Protein AF-A0A9E7B7A2-F1 (afdb_monomer_lite)

Foldseek 3Di:
DPPPPPPPDDPVRVVVVVVLVVPPPQVQQADADPPDPDQRLVSNLVSNLVCLVVVVADFFDFHDALVRCCVNVVDDSVSPVVSQVVCVVQVQWDADPPPHIGGHDSPDQAPAEAEDDDPDDDPVVVVVVVVVCVVCVRNYHYHD

Sequence (144 aa):
MVLVVLYNMNYYSVIFLFLQKLNPMVKRIVKIDPKSALPKYRQIISSVQQAIEKKTLKKGDKVPSINQICTDFNLSRDTVMLAFNELKSRGILHSQPGKGYYIVTTEIQPEENIFVLFDELNAFKEDLYNSLITSLKGKAIVDI

Radius of gyration: 20.84 Å; chains: 1; bounding box: 44×54×51 Å

Structure (mmCIF, N/CA/C/O backbone):
data_AF-A0A9E7B7A2-F1
#
_entry.id   AF-A0A9E7B7A2-F1
#
loop_
_atom_site.group_PDB
_atom_site.id
_atom_site.type_symbol
_atom_site.label_atom_id
_atom_site.label_alt_id
_atom_site.label_comp_id
_atom_site.label_asym_id
_atom_site.label_entity_id
_atom_site.label_seq_id
_atom_site.pdbx_PDB_ins_code
_atom_site.Cartn_x
_atom_site.Cartn_y
_atom_site.Cartn_z
_atom_site.occupancy
_atom_site.B_iso_or_equiv
_atom_site.auth_seq_id
_atom_site.auth_co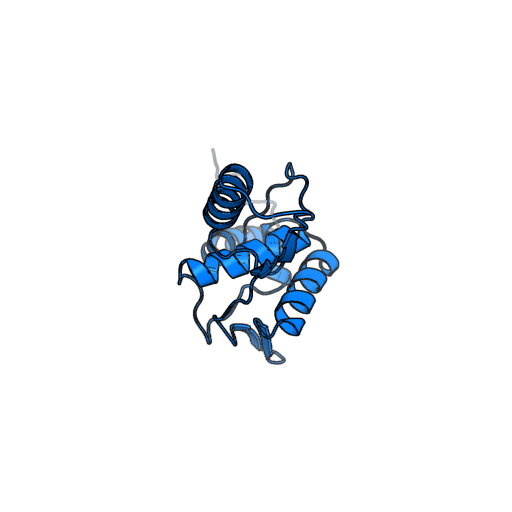mp_id
_atom_site.auth_asym_id
_atom_site.auth_atom_id
_atom_site.pdbx_PDB_model_num
ATOM 1 N N . MET A 1 1 ? -4.111 38.698 17.463 1.00 45.59 1 MET A N 1
ATOM 2 C CA . MET A 1 1 ? -5.319 38.617 16.609 1.00 45.59 1 MET A CA 1
ATOM 3 C C . MET A 1 1 ? -5.592 37.166 16.178 1.00 45.59 1 MET A C 1
ATOM 5 O O . MET A 1 1 ? -5.636 36.873 14.998 1.00 45.59 1 MET A O 1
ATOM 9 N N . VAL A 1 2 ? -5.716 36.230 17.130 1.00 45.84 2 VAL A N 1
ATOM 10 C CA . VAL A 1 2 ? -6.054 34.805 16.864 1.00 45.84 2 VAL A CA 1
ATOM 11 C C . VAL A 1 2 ? -7.144 34.300 17.831 1.00 45.84 2 VAL A C 1
ATOM 13 O O . VAL A 1 2 ? -7.783 33.289 17.578 1.00 45.84 2 VAL A O 1
ATOM 16 N N . LEU A 1 3 ? -7.445 35.048 18.902 1.00 45.53 3 LEU A N 1
ATOM 17 C CA . LEU A 1 3 ? -8.409 34.641 19.930 1.00 45.53 3 LEU A CA 1
ATOM 18 C C . LEU A 1 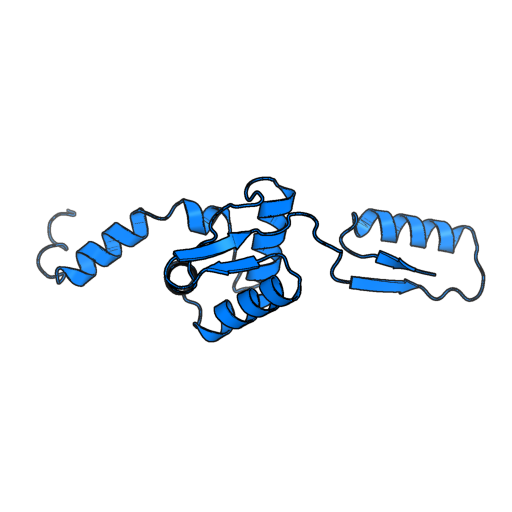3 ? -9.891 34.762 19.516 1.00 45.53 3 LEU A C 1
ATOM 20 O O . LEU A 1 3 ? -10.746 34.210 20.195 1.00 45.53 3 LEU A O 1
ATOM 24 N N . VAL A 1 4 ? -10.216 35.466 18.424 1.00 40.91 4 VAL A N 1
ATOM 25 C CA . VAL A 1 4 ? -11.614 35.840 18.109 1.00 40.91 4 VAL A CA 1
ATOM 26 C C . VAL A 1 4 ? -12.366 34.759 17.312 1.00 40.91 4 VAL A C 1
ATOM 28 O O . VAL A 1 4 ? -13.590 34.720 17.338 1.00 40.91 4 VAL A O 1
ATOM 31 N N . VAL A 1 5 ? -11.674 33.816 16.660 1.00 45.88 5 VAL A N 1
ATOM 32 C CA . VAL A 1 5 ? -12.331 32.813 15.787 1.00 45.88 5 VAL A CA 1
ATOM 33 C C . VAL A 1 5 ? -12.872 31.596 16.562 1.00 45.88 5 VAL A C 1
ATOM 35 O O . VAL A 1 5 ? -13.690 30.841 16.046 1.00 45.88 5 VAL A O 1
ATOM 38 N N . LEU A 1 6 ? -12.481 31.406 17.827 1.00 49.28 6 LEU A N 1
ATOM 39 C CA . LEU A 1 6 ? -12.911 30.249 18.629 1.00 49.28 6 LEU A CA 1
ATOM 40 C C . LEU A 1 6 ? -14.330 30.375 19.206 1.00 49.28 6 LEU A C 1
ATOM 42 O O . LEU A 1 6 ? -14.877 29.378 19.668 1.00 49.28 6 LEU A O 1
ATOM 46 N N . TYR A 1 7 ? -14.949 31.558 19.162 1.00 50.72 7 TYR A N 1
ATOM 47 C CA . TYR A 1 7 ? -16.215 31.814 19.863 1.00 50.72 7 TYR A CA 1
ATOM 48 C C . TYR A 1 7 ? -17.477 31.298 19.144 1.00 50.72 7 TYR A C 1
ATOM 50 O O . TYR A 1 7 ? -18.567 31.395 19.696 1.00 50.72 7 TYR A O 1
ATOM 58 N N . ASN A 1 8 ? -17.350 30.745 17.931 1.00 54.38 8 ASN A N 1
ATOM 59 C CA . ASN A 1 8 ? -18.487 30.260 17.128 1.00 54.38 8 ASN A CA 1
ATOM 60 C C . ASN A 1 8 ? -18.321 28.829 16.589 1.00 54.38 8 ASN A C 1
ATOM 62 O O . ASN A 1 8 ? -19.110 28.369 15.766 1.00 54.38 8 ASN A O 1
ATOM 66 N N . MET A 1 9 ? -17.301 28.099 17.039 1.00 56.31 9 MET A N 1
ATOM 67 C CA . MET A 1 9 ? -17.087 26.715 16.617 1.00 56.31 9 MET A CA 1
ATOM 68 C C . MET A 1 9 ? -17.766 25.772 17.611 1.00 56.31 9 MET A C 1
ATOM 70 O O . MET A 1 9 ? -17.432 25.764 18.792 1.00 56.31 9 MET A O 1
ATOM 74 N N . ASN A 1 10 ? -18.716 24.959 17.137 1.00 70.25 10 ASN A N 1
ATOM 75 C CA . ASN A 1 10 ? -19.351 23.926 17.960 1.00 70.25 10 ASN A CA 1
ATOM 76 C C . ASN A 1 10 ? -18.277 22.963 18.516 1.00 70.25 10 ASN A C 1
ATOM 78 O O . ASN A 1 10 ? -17.280 22.698 17.836 1.00 70.25 10 ASN A O 1
ATOM 82 N N . TYR A 1 11 ? -18.486 22.417 19.719 1.00 67.31 11 TYR A N 1
ATOM 83 C CA . TYR A 1 11 ? -17.551 21.521 20.420 1.00 67.31 11 TYR A CA 1
ATOM 84 C C . TYR A 1 11 ? -17.025 20.397 19.514 1.00 67.31 11 TYR A C 1
ATOM 86 O O . TYR A 1 11 ? -15.834 20.092 19.529 1.00 67.31 11 TYR A O 1
ATOM 94 N N . TYR A 1 12 ? -17.885 19.844 18.652 1.00 65.00 12 TYR A N 1
ATOM 95 C CA . TYR A 1 12 ? -17.510 18.834 17.658 1.00 65.00 12 TYR A CA 1
ATOM 96 C C . TYR A 1 12 ? -16.446 19.314 16.666 1.00 65.00 12 TYR A C 1
ATOM 98 O O . TYR A 1 12 ? -15.529 18.565 16.350 1.00 65.00 12 TYR A O 1
ATOM 106 N N . SER A 1 13 ? -16.532 20.560 16.204 1.00 62.16 13 SER A N 1
ATOM 107 C CA . SER A 1 13 ? -15.595 21.146 15.239 1.00 62.16 13 SER A CA 1
ATOM 108 C C . SER A 1 13 ? -14.237 21.451 15.888 1.00 62.16 13 SER A C 1
ATOM 110 O O . SER A 1 13 ? -13.185 21.246 15.283 1.00 62.16 13 SER A O 1
ATOM 112 N N . VAL A 1 14 ? -14.243 21.861 17.163 1.00 66.38 14 VAL A N 1
ATOM 113 C CA . VAL A 1 14 ? -13.021 22.095 17.954 1.00 66.38 14 VAL A CA 1
ATOM 114 C C . VAL A 1 14 ? -12.315 20.775 18.285 1.00 66.38 14 VAL A C 1
ATOM 116 O O . VAL A 1 14 ? -11.105 20.663 18.089 1.00 66.38 14 VAL A O 1
ATOM 119 N N . ILE A 1 15 ? -13.064 19.749 18.706 1.00 62.47 15 ILE A N 1
ATOM 120 C CA . ILE A 1 15 ? -12.540 18.392 18.929 1.00 62.47 15 ILE A CA 1
ATOM 121 C C . ILE A 1 15 ? -12.022 17.794 17.613 1.00 62.47 15 ILE A C 1
ATOM 123 O O . ILE A 1 15 ? -10.940 17.218 17.598 1.00 62.47 15 ILE A O 1
ATOM 127 N N . PHE A 1 16 ? -12.730 17.976 16.495 1.00 63.09 16 PHE A N 1
ATOM 128 C CA . PHE A 1 16 ? -12.304 17.512 15.170 1.00 63.09 16 PHE A CA 1
ATOM 129 C C . PHE A 1 16 ? -10.968 18.135 14.727 1.00 63.09 16 PHE A C 1
ATOM 131 O O . PHE A 1 16 ? -10.059 17.418 14.305 1.00 63.09 16 PHE A O 1
ATOM 138 N N . LEU A 1 17 ? -10.802 19.449 14.905 1.00 56.97 17 LEU A N 1
ATOM 139 C CA . LEU A 1 17 ? -9.539 20.148 14.633 1.00 56.97 17 LEU A CA 1
ATOM 140 C C . LEU A 1 17 ? -8.405 19.713 15.580 1.00 56.97 17 LEU A C 1
ATOM 142 O O . LEU A 1 17 ? -7.245 19.638 15.168 1.00 56.97 17 LEU A O 1
ATOM 146 N N . PHE A 1 18 ? -8.716 19.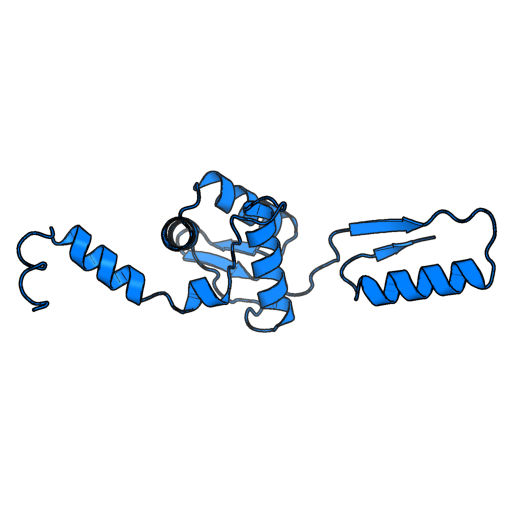394 16.839 1.00 56.53 18 PHE A N 1
ATOM 147 C CA . PHE A 1 18 ? -7.735 18.891 17.804 1.00 56.53 18 PHE A CA 1
ATOM 148 C C . PHE A 1 18 ? -7.319 17.437 17.509 1.00 56.53 18 PHE A C 1
ATOM 150 O O . PHE A 1 18 ? -6.138 17.100 17.597 1.00 56.53 18 PHE A O 1
ATOM 157 N N . LEU A 1 19 ? -8.249 16.592 17.055 1.00 53.03 19 LEU A N 1
ATOM 158 C CA . LEU A 1 19 ? -7.979 15.223 16.600 1.00 53.03 19 LEU A CA 1
ATOM 159 C C . LEU A 1 19 ? -7.158 15.190 15.300 1.00 53.03 19 LEU A C 1
ATOM 161 O O . LEU A 1 19 ? -6.280 14.337 15.168 1.00 53.03 19 LEU A O 1
ATOM 165 N N . GLN A 1 20 ? -7.342 16.151 14.385 1.00 52.53 20 GLN A N 1
ATOM 166 C CA . GLN A 1 20 ? -6.471 16.305 13.207 1.00 52.53 20 GLN A CA 1
ATOM 167 C C . GLN A 1 20 ? -5.001 16.574 13.575 1.00 52.53 20 GLN A C 1
ATOM 169 O O . GLN A 1 20 ? -4.094 16.162 12.848 1.00 52.53 20 GLN A O 1
ATOM 174 N N . LYS A 1 21 ? -4.736 17.229 14.715 1.00 50.12 21 LYS A N 1
ATOM 175 C CA . LYS A 1 21 ? -3.370 17.441 15.227 1.00 50.12 21 LYS A CA 1
ATOM 176 C C . LYS A 1 21 ? -2.745 16.185 15.852 1.00 50.12 21 LYS A C 1
ATOM 178 O O . LYS A 1 21 ? -1.526 16.153 16.007 1.00 50.12 21 LYS A O 1
ATOM 183 N N . LEU A 1 22 ? -3.532 15.153 16.172 1.00 47.22 22 LEU A N 1
ATOM 184 C CA . LEU A 1 22 ? -3.081 13.955 16.894 1.00 47.22 22 LEU A CA 1
ATOM 185 C C . LEU A 1 22 ? -2.598 12.793 16.007 1.00 47.22 22 LEU A C 1
ATOM 187 O O . LEU A 1 22 ? -2.169 11.780 16.553 1.00 47.22 22 LEU A O 1
ATOM 191 N N . ASN A 1 23 ? -2.584 12.914 14.673 1.00 53.06 23 ASN A N 1
ATOM 192 C CA . ASN A 1 23 ? -2.231 11.795 13.780 1.00 53.06 23 ASN A CA 1
ATOM 193 C C . ASN A 1 23 ? -0.932 11.984 12.957 1.00 53.06 23 ASN A C 1
ATOM 195 O O . ASN A 1 23 ? -0.944 11.901 11.726 1.00 53.06 23 ASN A O 1
ATOM 199 N N . PRO A 1 24 ? 0.250 12.142 13.586 1.00 58.28 24 PRO A N 1
ATOM 200 C CA . PRO A 1 24 ? 1.521 12.061 12.863 1.00 58.28 24 PRO A CA 1
ATOM 201 C C . PRO A 1 24 ? 1.807 10.641 12.339 1.00 58.28 24 PRO A C 1
ATOM 203 O O . PRO A 1 24 ? 2.632 10.479 11.443 1.00 58.28 24 PRO A O 1
ATOM 206 N N . MET A 1 25 ? 1.141 9.610 12.872 1.00 60.41 25 MET A N 1
ATOM 207 C CA . MET A 1 25 ? 1.358 8.213 12.482 1.00 60.41 25 MET A CA 1
ATOM 208 C C . MET A 1 25 ? 0.781 7.893 11.095 1.00 60.41 25 MET A C 1
ATOM 210 O O . MET A 1 25 ? 1.431 7.216 10.304 1.00 60.41 25 MET A O 1
ATOM 214 N N . VAL A 1 26 ? -0.399 8.423 10.759 1.00 63.22 26 VAL A N 1
ATOM 215 C CA . VAL A 1 26 ? -1.079 8.117 9.488 1.00 63.22 26 VAL A CA 1
ATOM 216 C C . VAL A 1 26 ? -0.317 8.704 8.298 1.00 63.22 26 VAL A C 1
ATOM 218 O O . VAL A 1 26 ? -0.024 7.988 7.341 1.00 63.22 26 VAL A O 1
ATOM 221 N N . LYS A 1 27 ? 0.113 9.970 8.402 1.00 63.19 27 LYS A N 1
ATOM 222 C CA . LYS A 1 27 ? 0.937 10.648 7.381 1.00 63.19 27 LYS A CA 1
ATOM 223 C C . LYS A 1 27 ? 2.301 9.992 7.137 1.00 63.19 27 LYS A C 1
ATOM 225 O O . LYS A 1 27 ? 2.910 10.231 6.097 1.00 63.19 27 LYS A O 1
ATOM 230 N N . ARG A 1 28 ? 2.807 9.195 8.084 1.00 72.25 28 ARG A N 1
ATOM 231 C CA . ARG A 1 28 ? 4.064 8.446 7.914 1.00 72.25 28 ARG A CA 1
ATOM 232 C C . ARG A 1 28 ? 3.878 7.177 7.085 1.00 72.25 28 ARG A C 1
ATOM 234 O O . ARG A 1 28 ? 4.834 6.753 6.445 1.00 72.25 28 ARG A O 1
ATOM 241 N N . ILE A 1 29 ? 2.677 6.597 7.096 1.00 82.50 29 ILE A N 1
ATOM 242 C CA . ILE A 1 29 ? 2.390 5.295 6.484 1.00 82.50 29 ILE A CA 1
ATOM 243 C C . ILE A 1 29 ? 1.751 5.451 5.106 1.00 82.50 29 ILE A C 1
ATOM 245 O O . ILE A 1 29 ? 2.134 4.737 4.190 1.00 82.50 29 ILE A O 1
ATOM 249 N N . VAL A 1 30 ? 0.795 6.368 4.942 1.00 88.62 30 VAL A N 1
ATOM 250 C CA . VAL A 1 30 ? 0.056 6.547 3.683 1.00 88.62 30 VAL A CA 1
ATOM 251 C C . VAL A 1 30 ? 0.478 7.849 3.009 1.00 88.62 30 VAL A C 1
ATOM 253 O O . VAL A 1 30 ? 0.588 8.886 3.665 1.00 88.62 30 VAL A O 1
ATOM 256 N N . LYS A 1 31 ? 0.707 7.806 1.694 1.00 90.44 31 LYS A N 1
ATOM 257 C CA . LYS A 1 31 ? 0.979 8.981 0.863 1.00 90.44 31 LYS A CA 1
ATOM 258 C C . LYS A 1 31 ? 0.073 8.955 -0.357 1.00 90.44 31 LYS A C 1
ATOM 260 O O . LYS A 1 31 ? 0.000 7.946 -1.047 1.00 90.44 31 LYS A O 1
ATOM 265 N N . ILE A 1 32 ? -0.601 10.072 -0.610 1.00 91.81 32 ILE A N 1
ATOM 266 C CA . ILE A 1 32 ? -1.509 10.229 -1.745 1.00 91.81 32 ILE A CA 1
ATOM 267 C C . ILE A 1 32 ? -1.088 11.465 -2.531 1.00 91.81 32 ILE A C 1
ATOM 269 O O . ILE A 1 32 ? -1.032 12.562 -1.976 1.00 91.81 32 ILE A O 1
ATOM 273 N N . ASP A 1 33 ? -0.815 11.275 -3.815 1.00 92.31 33 ASP A N 1
ATOM 274 C CA . ASP A 1 33 ? -0.605 12.327 -4.798 1.00 92.31 33 ASP A CA 1
ATOM 275 C C . ASP A 1 33 ? -1.842 12.428 -5.712 1.00 92.31 33 ASP A C 1
ATOM 277 O O . ASP A 1 33 ? -2.099 11.522 -6.514 1.00 92.31 33 ASP A O 1
ATOM 281 N N . PRO A 1 34 ? -2.627 13.517 -5.615 1.00 85.88 34 PRO A N 1
ATOM 282 C CA . PRO A 1 34 ? -3.809 13.715 -6.448 1.00 85.88 34 PRO A CA 1
ATOM 283 C C . PRO A 1 34 ? -3.486 13.987 -7.925 1.00 85.88 34 PRO A C 1
ATOM 285 O O . PRO A 1 34 ? -4.401 13.920 -8.741 1.00 85.88 34 PRO A O 1
ATOM 288 N N . LYS A 1 35 ? -2.234 14.315 -8.273 1.00 89.69 35 LYS A N 1
ATOM 289 C CA . LYS A 1 35 ? -1.806 14.568 -9.659 1.00 89.69 35 LYS A CA 1
ATOM 290 C C . LYS A 1 35 ? -1.248 13.322 -10.347 1.00 89.69 35 LYS A C 1
ATOM 292 O O . LYS A 1 35 ? -1.016 13.350 -11.552 1.00 89.69 35 LYS A O 1
ATOM 297 N N . SER A 1 36 ? -1.013 12.248 -9.596 1.00 90.50 36 SER A N 1
ATOM 298 C CA . SER A 1 36 ? -0.504 10.996 -10.147 1.00 90.50 36 SER A CA 1
ATOM 299 C C . SER A 1 36 ? -1.556 10.311 -11.022 1.00 90.50 36 SER A C 1
ATOM 301 O O . SER A 1 36 ? -2.737 10.282 -10.681 1.00 90.50 36 SER A O 1
ATOM 303 N N . ALA A 1 37 ? -1.109 9.692 -12.117 1.00 88.31 37 ALA A N 1
ATOM 304 C CA . ALA A 1 37 ? -1.946 8.830 -12.952 1.00 88.31 37 ALA A CA 1
ATOM 305 C C . ALA A 1 37 ? -2.365 7.529 -12.234 1.00 88.31 37 ALA A C 1
ATOM 307 O O . ALA A 1 37 ? -3.290 6.848 -12.675 1.00 88.31 37 ALA A O 1
ATOM 308 N N . LEU A 1 38 ? -1.705 7.173 -11.123 1.00 89.12 38 LEU A N 1
ATOM 309 C CA . LEU A 1 38 ? -2.039 5.981 -10.352 1.00 89.12 38 LEU A CA 1
ATOM 310 C C . LEU A 1 38 ? -3.352 6.172 -9.576 1.00 89.12 38 LEU A C 1
ATOM 312 O O . LEU A 1 38 ? -3.486 7.150 -8.833 1.00 89.12 38 LEU A O 1
ATOM 316 N N . PRO A 1 39 ? -4.291 5.210 -9.638 1.00 93.00 39 PRO A N 1
ATOM 317 C CA . PRO A 1 39 ? -5.505 5.248 -8.832 1.00 93.00 39 PRO A CA 1
ATOM 318 C C . PRO A 1 39 ? -5.210 5.364 -7.333 1.00 93.00 39 PRO A C 1
ATOM 320 O O . PRO A 1 39 ? -4.302 4.722 -6.806 1.00 93.00 39 PRO A O 1
ATOM 323 N N . LYS A 1 40 ? -6.027 6.131 -6.603 1.00 93.75 40 LYS A N 1
ATOM 324 C CA . LYS A 1 40 ? -5.788 6.418 -5.175 1.00 93.75 40 LYS A CA 1
ATOM 325 C C . LYS A 1 40 ? -5.699 5.158 -4.307 1.00 93.75 40 LYS A C 1
ATOM 327 O O . LYS A 1 40 ? -4.874 5.104 -3.404 1.00 93.75 40 LYS A O 1
ATOM 332 N N . TYR A 1 41 ? -6.506 4.132 -4.588 1.00 95.06 41 TYR A N 1
ATOM 333 C CA . TYR A 1 41 ? -6.442 2.868 -3.848 1.00 95.06 41 TYR A CA 1
ATOM 334 C C . TYR A 1 41 ? -5.095 2.146 -4.057 1.00 95.06 41 TYR A C 1
ATOM 336 O O . TYR A 1 41 ? -4.518 1.663 -3.086 1.00 95.06 41 TYR A O 1
ATOM 344 N N . ARG A 1 42 ? -4.537 2.160 -5.282 1.00 93.44 42 ARG A N 1
ATOM 345 C CA . ARG A 1 42 ? -3.191 1.630 -5.577 1.00 93.44 42 ARG A CA 1
ATOM 346 C C . ARG A 1 42 ? -2.123 2.384 -4.799 1.00 93.44 42 ARG A C 1
ATOM 348 O O . ARG A 1 42 ? -1.254 1.764 -4.202 1.00 93.44 42 ARG A O 1
ATOM 355 N N . GLN A 1 43 ? -2.233 3.709 -4.720 1.00 94.56 43 GLN A N 1
ATOM 356 C CA . GLN A 1 43 ? -1.293 4.518 -3.940 1.00 94.56 43 GLN A CA 1
ATOM 357 C C . GLN A 1 43 ? -1.305 4.158 -2.441 1.00 94.56 43 GLN A C 1
ATOM 359 O O . GLN A 1 43 ? -0.247 4.152 -1.809 1.00 94.56 43 GLN A O 1
ATOM 364 N N . ILE A 1 44 ? -2.467 3.801 -1.869 1.00 95.06 44 ILE A N 1
ATOM 365 C CA . ILE A 1 44 ? -2.558 3.295 -0.486 1.00 95.06 44 ILE A CA 1
ATOM 366 C C . ILE A 1 44 ? -1.781 1.981 -0.348 1.00 95.06 44 ILE A C 1
ATOM 368 O O . ILE A 1 44 ? -0.967 1.857 0.567 1.00 95.06 44 ILE A O 1
ATOM 372 N N . ILE A 1 45 ? -2.003 1.027 -1.258 1.00 93.44 45 ILE A N 1
ATOM 373 C CA . ILE A 1 45 ? -1.328 -0.282 -1.262 1.00 93.44 45 ILE A CA 1
ATOM 374 C C . ILE A 1 45 ? 0.189 -0.091 -1.324 1.00 93.44 45 ILE A C 1
ATOM 376 O O . ILE A 1 45 ? 0.902 -0.543 -0.424 1.00 93.44 45 ILE A O 1
ATOM 380 N N . SER A 1 46 ? 0.665 0.670 -2.313 1.00 91.75 46 SER A N 1
ATOM 381 C CA . SER A 1 46 ? 2.091 0.948 -2.489 1.00 91.75 46 SER A CA 1
ATOM 382 C C . SER A 1 46 ? 2.693 1.673 -1.285 1.00 91.75 46 SER A C 1
ATOM 384 O O . SER A 1 46 ? 3.838 1.418 -0.921 1.00 91.75 46 SER A O 1
ATOM 386 N N . SER A 1 47 ? 1.941 2.563 -0.631 1.00 93.25 47 SER A N 1
ATOM 387 C CA . SER A 1 47 ? 2.421 3.250 0.574 1.00 93.25 47 SER A CA 1
ATOM 388 C C . SER A 1 47 ? 2.611 2.288 1.749 1.00 93.25 47 SER A C 1
ATOM 390 O O . SER A 1 47 ? 3.636 2.349 2.429 1.00 93.25 47 SER A O 1
ATOM 392 N N . VAL A 1 48 ? 1.662 1.369 1.966 1.00 92.81 48 VAL A N 1
ATOM 393 C CA . VAL A 1 48 ? 1.761 0.345 3.020 1.00 92.81 48 VAL A CA 1
ATOM 394 C C . VAL A 1 48 ? 2.940 -0.591 2.755 1.00 92.81 48 VAL A C 1
ATOM 396 O O . VAL A 1 48 ? 3.729 -0.838 3.666 1.00 92.81 48 VAL A O 1
ATOM 399 N N . GLN A 1 49 ? 3.115 -1.050 1.516 1.00 90.75 49 GLN A N 1
ATOM 400 C CA . GLN A 1 49 ? 4.257 -1.883 1.126 1.00 90.75 49 GLN A CA 1
ATOM 401 C C . GLN A 1 49 ? 5.588 -1.166 1.340 1.00 90.75 49 GLN A C 1
ATOM 403 O O . GLN A 1 49 ? 6.469 -1.697 2.008 1.00 90.75 49 GLN A O 1
ATOM 408 N N . GLN A 1 50 ? 5.710 0.085 0.890 1.00 90.31 50 GLN A N 1
ATOM 409 C CA . GLN A 1 50 ? 6.917 0.876 1.131 1.00 90.31 50 GLN A CA 1
ATOM 410 C C . GLN A 1 50 ? 7.189 1.087 2.624 1.00 90.31 50 GLN A C 1
ATOM 412 O O . GLN A 1 50 ? 8.347 1.148 3.038 1.00 90.31 50 GLN A O 1
ATOM 417 N N . ALA A 1 51 ? 6.151 1.236 3.450 1.00 90.88 51 ALA A N 1
ATOM 418 C CA . ALA A 1 51 ? 6.314 1.357 4.895 1.00 90.88 51 ALA A CA 1
ATOM 419 C C . ALA A 1 51 ? 6.837 0.052 5.522 1.00 90.88 51 ALA A C 1
ATOM 421 O O . ALA A 1 51 ? 7.645 0.113 6.453 1.00 90.88 51 ALA A O 1
ATOM 422 N N . ILE A 1 52 ? 6.435 -1.108 4.996 1.00 90.94 52 ILE A N 1
ATOM 423 C CA . ILE A 1 52 ? 6.973 -2.421 5.377 1.00 90.94 52 ILE A CA 1
ATOM 424 C C . ILE A 1 52 ? 8.430 -2.569 4.913 1.00 90.94 52 ILE A C 1
ATOM 426 O O . ILE A 1 52 ? 9.295 -2.886 5.727 1.00 90.94 52 ILE A O 1
ATOM 430 N N . GLU A 1 53 ? 8.732 -2.264 3.646 1.00 88.00 53 GLU A N 1
ATOM 431 C CA . GLU A 1 53 ? 10.093 -2.309 3.077 1.00 88.00 53 GLU A CA 1
ATOM 432 C C . GLU A 1 53 ? 11.069 -1.436 3.878 1.00 88.00 53 GLU A C 1
ATOM 434 O O . GLU A 1 53 ? 12.189 -1.840 4.196 1.00 88.00 53 GLU A O 1
ATOM 439 N N . LYS A 1 54 ? 10.617 -0.243 4.285 1.00 89.12 54 LYS A N 1
ATOM 440 C CA . LYS A 1 54 ? 11.377 0.692 5.132 1.00 89.12 54 LYS A CA 1
ATOM 441 C C . LYS A 1 54 ? 11.397 0.299 6.610 1.00 89.12 54 LYS A C 1
ATOM 443 O O . LYS A 1 54 ? 11.874 1.082 7.432 1.00 89.12 54 LYS A O 1
ATOM 448 N N . LYS A 1 55 ? 10.852 -0.866 6.975 1.00 87.81 55 LYS A N 1
ATOM 449 C CA . LYS A 1 55 ? 10.737 -1.382 8.353 1.00 87.81 55 LYS A CA 1
ATOM 450 C C . LYS A 1 55 ? 10.012 -0.431 9.318 1.00 87.81 55 LYS A C 1
ATOM 452 O O . LYS A 1 55 ? 10.181 -0.534 10.534 1.00 87.81 55 LYS A O 1
ATOM 457 N N . THR A 1 56 ? 9.221 0.499 8.778 1.00 90.06 56 THR A N 1
ATOM 458 C CA . THR A 1 56 ? 8.363 1.416 9.546 1.00 90.06 56 THR A CA 1
ATOM 459 C C . THR A 1 56 ? 7.107 0.698 10.031 1.00 90.06 56 THR A C 1
ATOM 461 O O . THR A 1 56 ? 6.609 1.015 11.105 1.00 90.06 56 THR A O 1
ATOM 464 N N . LEU A 1 57 ? 6.628 -0.274 9.252 1.00 90.88 57 LEU A N 1
ATOM 465 C CA . LEU A 1 57 ? 5.632 -1.256 9.662 1.00 90.88 57 LEU A CA 1
ATOM 466 C C . LEU A 1 57 ? 6.285 -2.631 9.787 1.00 90.88 57 LEU A C 1
ATOM 468 O O . LEU A 1 57 ? 7.009 -3.073 8.894 1.00 90.88 57 LEU A O 1
ATOM 472 N N . LYS A 1 58 ? 6.010 -3.307 10.895 1.00 92.81 58 LYS A N 1
ATOM 473 C CA . LYS A 1 58 ? 6.468 -4.659 11.208 1.00 92.81 58 LYS A CA 1
ATOM 474 C C . LYS A 1 58 ? 5.271 -5.581 11.395 1.00 92.81 58 LYS A C 1
ATOM 476 O O . LYS A 1 58 ? 4.143 -5.142 11.613 1.00 92.81 58 LYS A O 1
ATOM 481 N N . LYS A 1 59 ? 5.521 -6.887 11.336 1.00 93.31 59 LYS A N 1
ATOM 482 C CA . LYS A 1 59 ? 4.519 -7.899 11.674 1.00 93.31 59 LYS A CA 1
ATOM 483 C C . LYS A 1 59 ? 3.948 -7.641 13.073 1.00 93.31 59 LYS A C 1
ATOM 485 O O . LYS A 1 59 ? 4.698 -7.437 14.022 1.00 93.31 59 LYS A O 1
ATOM 490 N N . GLY A 1 60 ? 2.624 -7.672 13.181 1.00 92.75 60 GLY A N 1
ATOM 491 C CA . GLY A 1 60 ? 1.873 -7.367 14.397 1.00 92.75 60 GLY A CA 1
ATOM 492 C C . GLY A 1 60 ? 1.522 -5.888 14.573 1.00 92.75 60 GLY A C 1
ATOM 493 O O . GLY A 1 60 ? 0.680 -5.581 15.418 1.00 92.75 60 GLY A O 1
ATOM 494 N N . ASP A 1 61 ? 2.087 -4.976 13.774 1.00 93.50 61 ASP A N 1
ATOM 495 C CA . ASP A 1 61 ? 1.771 -3.554 13.893 1.00 93.50 61 ASP A CA 1
ATOM 496 C C . ASP A 1 61 ? 0.343 -3.260 13.441 1.00 93.50 61 ASP A C 1
ATOM 498 O O . ASP A 1 61 ? -0.161 -3.798 12.448 1.00 93.50 61 ASP A O 1
ATOM 502 N N . LYS A 1 62 ? -0.302 -2.352 14.174 1.00 91.38 62 LYS A N 1
ATOM 503 C CA . LYS A 1 62 ? -1.621 -1.832 13.835 1.00 91.38 62 LYS A CA 1
ATOM 504 C C . LYS A 1 62 ? -1.494 -0.790 12.729 1.00 91.38 62 LYS A C 1
ATOM 506 O O . LYS A 1 62 ? -0.780 0.200 12.889 1.00 91.38 62 LYS A O 1
ATOM 511 N N . VAL A 1 63 ? -2.243 -0.967 11.645 1.00 92.56 63 VAL A N 1
ATOM 512 C CA . VAL A 1 63 ? -2.338 0.053 10.593 1.00 92.56 63 VAL A CA 1
ATOM 513 C C . VAL A 1 63 ? -3.432 1.079 10.910 1.00 92.56 63 VAL A C 1
ATOM 515 O O . VAL A 1 63 ? -4.364 0.776 11.668 1.00 92.56 63 VAL A O 1
ATOM 518 N N . PRO A 1 64 ? -3.351 2.295 10.335 1.00 92.31 64 PRO A N 1
ATOM 519 C CA . PRO A 1 64 ? -4.419 3.278 10.432 1.00 92.31 64 PRO A CA 1
ATOM 520 C C . PRO A 1 64 ? -5.776 2.685 10.057 1.00 92.31 64 PRO A C 1
ATOM 522 O O . PRO A 1 64 ? -5.901 1.890 9.125 1.00 92.31 64 PRO A O 1
ATOM 525 N N . SER A 1 65 ? -6.811 3.079 10.788 1.00 91.69 65 SER A N 1
ATOM 526 C CA . SER A 1 65 ? -8.175 2.670 10.464 1.00 91.69 65 SER A CA 1
ATOM 527 C C . SER A 1 65 ? -8.639 3.296 9.148 1.00 91.69 65 SER A C 1
ATOM 529 O O . SER A 1 65 ? -8.189 4.375 8.762 1.00 91.69 65 SER A O 1
ATOM 531 N N . ILE A 1 66 ? -9.617 2.653 8.505 1.00 92.12 66 ILE A N 1
ATOM 532 C CA . ILE A 1 66 ? -10.264 3.171 7.291 1.00 92.12 66 ILE A CA 1
ATOM 533 C C . ILE A 1 66 ? -10.730 4.617 7.498 1.00 92.12 66 ILE A C 1
ATOM 535 O O . ILE A 1 66 ? -10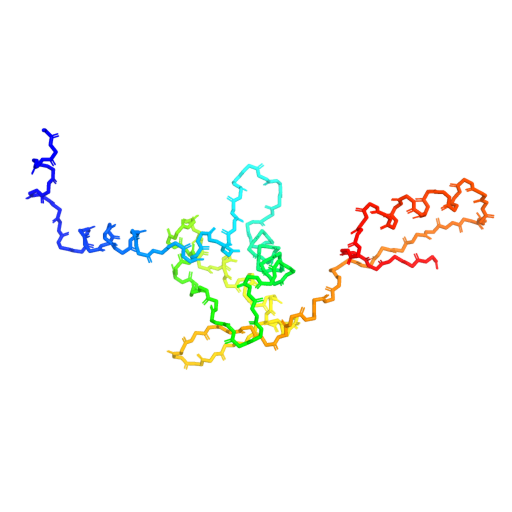.431 5.481 6.684 1.00 92.12 66 ILE A O 1
ATOM 539 N N . ASN A 1 67 ? -11.398 4.896 8.624 1.00 90.12 67 ASN A N 1
ATOM 540 C CA . ASN A 1 67 ? -11.911 6.231 8.930 1.00 90.12 67 ASN A CA 1
ATOM 541 C C . ASN A 1 67 ? -10.785 7.267 9.062 1.00 90.12 67 ASN A C 1
ATOM 543 O O . ASN A 1 67 ? -10.942 8.384 8.585 1.00 90.12 67 ASN A O 1
ATOM 547 N N . GLN A 1 68 ? -9.652 6.905 9.674 1.00 89.81 68 GLN A N 1
ATOM 548 C CA . GLN A 1 68 ? -8.500 7.807 9.774 1.00 89.81 68 GLN A CA 1
ATOM 549 C C . GLN A 1 68 ? -7.950 8.153 8.386 1.00 89.81 68 GLN A C 1
ATOM 551 O O . GLN A 1 68 ? -7.741 9.324 8.097 1.00 89.81 68 GLN A O 1
ATOM 556 N N . ILE A 1 69 ? -7.791 7.165 7.498 1.00 91.12 69 ILE A N 1
ATOM 557 C CA . ILE A 1 69 ? -7.307 7.400 6.127 1.00 91.12 69 ILE A CA 1
ATOM 558 C C . ILE A 1 69 ? -8.305 8.249 5.326 1.00 91.12 69 ILE A C 1
ATOM 560 O O . ILE A 1 69 ? -7.895 9.172 4.623 1.00 91.12 69 ILE A O 1
ATOM 564 N N . CYS A 1 70 ? -9.607 7.970 5.442 1.00 89.56 70 CYS A N 1
ATOM 565 C CA . CYS A 1 70 ? -10.651 8.763 4.792 1.00 89.56 70 CYS A CA 1
ATOM 566 C C . CYS A 1 70 ? -10.578 10.235 5.202 1.00 89.56 70 CYS A C 1
ATOM 568 O O . CYS A 1 70 ? -10.574 11.099 4.330 1.00 89.56 70 CYS A O 1
ATOM 570 N N . THR A 1 71 ? -10.487 10.511 6.504 1.00 89.12 71 THR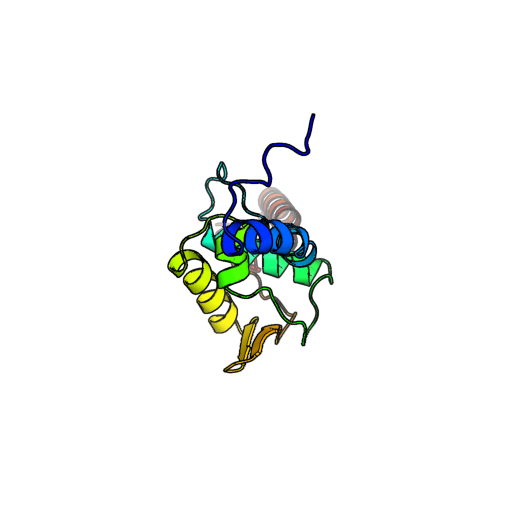 A N 1
ATOM 571 C CA . THR A 1 71 ? -10.441 11.879 7.033 1.00 89.12 71 THR A CA 1
ATOM 572 C C . THR A 1 71 ? -9.132 12.586 6.686 1.00 89.12 71 THR A C 1
ATOM 574 O O . THR A 1 71 ? -9.161 13.736 6.254 1.00 89.12 71 THR A O 1
ATOM 577 N N . ASP A 1 72 ? -7.989 11.912 6.828 1.00 87.56 72 ASP A N 1
ATOM 578 C CA . ASP A 1 72 ? -6.672 12.540 6.663 1.00 87.56 72 ASP A CA 1
ATOM 579 C C . ASP A 1 72 ? -6.335 12.850 5.193 1.00 87.56 72 ASP A C 1
ATOM 581 O O . ASP A 1 72 ? -5.588 13.793 4.922 1.00 87.56 72 ASP A O 1
ATOM 585 N N . PHE A 1 73 ? -6.895 12.090 4.242 1.00 87.31 73 PHE A N 1
ATOM 586 C CA . PHE A 1 73 ? -6.638 12.250 2.801 1.00 87.31 73 PHE A CA 1
ATOM 587 C C . PHE A 1 73 ? -7.880 12.608 1.972 1.00 87.31 73 PHE A C 1
ATOM 589 O O . PHE A 1 73 ? -7.800 12.643 0.743 1.00 87.31 73 PHE A O 1
ATOM 596 N N . ASN A 1 74 ? -9.017 12.873 2.622 1.00 88.75 74 ASN A N 1
ATOM 597 C CA . ASN A 1 74 ? -10.303 13.172 1.984 1.00 88.75 74 ASN A CA 1
ATOM 598 C C . ASN A 1 74 ? -10.682 12.142 0.895 1.00 88.75 74 ASN A C 1
ATOM 600 O O . ASN A 1 74 ? -10.917 12.479 -0.270 1.00 88.75 74 ASN A O 1
ATOM 604 N N . LEU A 1 75 ? -10.665 10.857 1.265 1.00 91.75 75 LEU A N 1
ATOM 605 C CA . LEU A 1 75 ? -10.944 9.726 0.371 1.00 91.75 75 LEU A CA 1
ATOM 606 C C . LEU A 1 75 ? -12.291 9.079 0.677 1.00 91.75 75 LEU A C 1
ATOM 608 O O . LEU A 1 75 ? -12.684 8.967 1.839 1.00 91.75 75 LEU A O 1
ATOM 612 N N . SER A 1 76 ? -12.959 8.561 -0.360 1.00 94.44 76 SER A N 1
ATOM 613 C CA . SER A 1 76 ? -14.166 7.758 -0.159 1.00 94.44 76 SER A CA 1
ATOM 614 C C . SER A 1 76 ? -13.839 6.469 0.594 1.00 94.44 76 SER A C 1
ATOM 616 O O . SER A 1 76 ? -12.773 5.870 0.416 1.00 94.44 76 SER A O 1
ATOM 618 N N . ARG A 1 77 ? -14.782 6.024 1.430 1.00 94.75 77 ARG A N 1
ATOM 619 C CA . ARG A 1 77 ? -14.653 4.781 2.200 1.00 94.75 77 ARG A CA 1
ATOM 620 C C . ARG A 1 77 ? -14.384 3.585 1.293 1.00 94.75 77 ARG A C 1
ATOM 622 O O . ARG A 1 77 ? -13.511 2.781 1.604 1.00 94.75 77 ARG A O 1
ATOM 629 N N . ASP A 1 78 ? -15.076 3.513 0.160 1.00 96.38 78 ASP A N 1
ATOM 630 C CA . ASP A 1 78 ? -14.950 2.415 -0.801 1.00 96.38 78 ASP A CA 1
ATOM 631 C C . ASP A 1 78 ? -13.545 2.333 -1.398 1.00 96.38 78 ASP A C 1
ATOM 633 O O . ASP A 1 78 ? -12.994 1.244 -1.515 1.00 96.38 78 ASP A O 1
ATOM 637 N N . THR A 1 79 ? -12.912 3.479 -1.673 1.00 95.69 79 THR A N 1
ATOM 638 C CA . THR A 1 79 ? -11.528 3.533 -2.175 1.00 95.69 79 THR A CA 1
ATOM 639 C C . THR A 1 79 ? -10.549 2.921 -1.171 1.00 95.69 79 THR A C 1
ATOM 641 O O . THR A 1 79 ? -9.671 2.140 -1.540 1.00 95.69 79 THR A O 1
ATOM 644 N N . VAL A 1 80 ? -10.693 3.260 0.113 1.00 96.31 80 VAL A N 1
ATOM 645 C CA . VAL A 1 80 ? -9.822 2.733 1.175 1.00 96.31 80 VAL A CA 1
ATOM 646 C C . VAL A 1 80 ? -10.126 1.257 1.447 1.00 96.31 80 VAL A C 1
ATOM 648 O O . VAL A 1 80 ? -9.203 0.463 1.624 1.00 96.31 80 VAL A O 1
ATOM 651 N N . MET A 1 81 ? -11.404 0.865 1.437 1.00 96.25 81 MET A N 1
ATOM 652 C CA . MET A 1 81 ? -11.813 -0.535 1.586 1.00 96.25 81 MET A CA 1
ATOM 653 C C . MET A 1 81 ? -11.289 -1.405 0.448 1.00 96.25 81 MET A C 1
ATOM 655 O O . MET A 1 81 ? -10.823 -2.508 0.721 1.00 96.25 81 MET A O 1
ATOM 659 N N . LEU A 1 82 ? -11.309 -0.914 -0.792 1.00 96.88 82 LEU A N 1
ATOM 660 C CA . LEU A 1 82 ? -10.750 -1.616 -1.944 1.00 96.88 82 LEU A CA 1
ATOM 661 C C . LEU A 1 82 ? -9.261 -1.920 -1.727 1.00 96.88 82 LEU A C 1
ATOM 663 O O . LEU A 1 82 ? -8.859 -3.078 -1.809 1.00 96.88 82 LEU A O 1
ATOM 667 N N . ALA A 1 83 ? -8.476 -0.912 -1.334 1.00 96.06 83 ALA A N 1
ATOM 668 C CA . ALA A 1 83 ? -7.060 -1.090 -1.009 1.00 96.06 83 ALA A CA 1
ATOM 669 C C . ALA A 1 83 ? -6.836 -2.104 0.128 1.00 96.06 83 ALA A C 1
ATOM 671 O O . ALA A 1 83 ? -5.972 -2.974 0.041 1.00 96.06 83 ALA A O 1
ATOM 672 N N . PHE A 1 84 ? -7.627 -2.017 1.200 1.00 96.00 84 PHE A N 1
ATOM 673 C CA . PHE A 1 84 ? -7.499 -2.912 2.354 1.00 96.00 84 PHE A CA 1
ATOM 674 C C . PHE A 1 84 ? -7.908 -4.345 2.015 1.00 96.00 84 PHE A C 1
ATOM 676 O O . PHE A 1 84 ? -7.293 -5.289 2.505 1.00 96.00 84 PHE A O 1
ATOM 683 N N . ASN A 1 85 ? -8.932 -4.527 1.185 1.00 95.69 85 ASN A N 1
ATOM 684 C CA . ASN A 1 85 ? -9.355 -5.841 0.718 1.00 95.69 85 ASN A CA 1
ATOM 685 C C . ASN A 1 85 ? -8.275 -6.507 -0.133 1.00 95.69 85 ASN A C 1
ATOM 687 O O . ASN A 1 85 ? -8.022 -7.691 0.061 1.00 95.69 85 ASN A O 1
ATOM 691 N N . GLU A 1 86 ? -7.592 -5.747 -0.985 1.00 94.31 86 GLU A N 1
ATOM 692 C CA . GLU A 1 86 ? -6.472 -6.256 -1.777 1.00 94.31 86 GLU A CA 1
ATOM 693 C C . GLU A 1 86 ? -5.248 -6.596 -0.906 1.00 94.31 86 GLU A C 1
ATOM 695 O O . GLU A 1 86 ? -4.646 -7.657 -1.045 1.00 94.31 86 GLU A O 1
ATOM 700 N N . LEU A 1 87 ? -4.909 -5.757 0.077 1.00 93.31 87 LEU A N 1
ATOM 701 C CA . LEU A 1 87 ? -3.846 -6.077 1.040 1.00 93.31 87 LEU A CA 1
ATOM 702 C C . LEU A 1 87 ? -4.173 -7.321 1.885 1.00 93.31 87 LEU A C 1
ATOM 704 O O . LEU A 1 87 ? -3.274 -8.087 2.229 1.00 93.31 87 LEU A O 1
ATOM 708 N N . LYS A 1 88 ? -5.449 -7.543 2.220 1.00 93.81 88 LYS A N 1
ATOM 709 C CA . LYS A 1 88 ? -5.900 -8.767 2.899 1.00 93.81 88 LYS A CA 1
ATOM 710 C C . LYS A 1 88 ? -5.838 -9.991 1.992 1.00 93.81 88 LYS A C 1
ATOM 712 O O . LYS A 1 88 ? -5.417 -11.041 2.460 1.00 93.81 88 LYS A O 1
ATOM 717 N N . SER A 1 89 ? -6.267 -9.886 0.731 1.00 92.00 89 SER A N 1
ATOM 718 C CA . SER A 1 89 ? -6.235 -11.028 -0.195 1.00 92.00 89 SER A CA 1
ATOM 719 C C . SER A 1 89 ? -4.805 -11.498 -0.458 1.00 92.00 89 SER A C 1
ATOM 721 O O . SER A 1 89 ? -4.573 -12.688 -0.627 1.00 92.00 89 SER A O 1
ATOM 723 N N . ARG A 1 90 ? -3.841 -10.575 -0.387 1.00 89.19 90 ARG A N 1
ATOM 724 C CA . ARG A 1 90 ? -2.397 -10.849 -0.433 1.00 89.19 90 ARG A CA 1
ATOM 725 C C . ARG A 1 90 ? -1.813 -11.361 0.890 1.00 89.19 90 ARG A C 1
ATOM 727 O O . ARG A 1 90 ? -0.607 -11.543 0.995 1.00 89.19 90 ARG A O 1
ATOM 734 N N . GLY A 1 91 ? -2.630 -11.519 1.931 1.00 90.69 91 GLY A N 1
ATOM 735 C CA . GLY A 1 91 ? -2.195 -11.967 3.256 1.00 90.69 91 GLY A CA 1
ATOM 736 C C . GLY A 1 91 ? -1.379 -10.944 4.053 1.00 90.69 91 GLY A C 1
ATOM 737 O O . GLY A 1 91 ? -0.924 -11.268 5.145 1.00 90.69 91 GLY A O 1
ATOM 738 N N . ILE A 1 92 ? -1.205 -9.712 3.560 1.00 92.94 92 ILE A N 1
ATOM 739 C CA . ILE A 1 92 ? -0.419 -8.657 4.225 1.00 92.94 92 ILE A CA 1
ATOM 740 C C . ILE A 1 92 ? -1.169 -8.114 5.441 1.00 92.94 92 ILE A C 1
ATOM 742 O O . ILE A 1 92 ? -0.569 -7.893 6.495 1.00 92.94 92 ILE A O 1
ATOM 746 N N . LEU A 1 93 ? -2.483 -7.914 5.312 1.00 95.06 93 LEU A N 1
ATOM 747 C CA . LEU A 1 93 ? -3.342 -7.428 6.390 1.00 95.06 93 LEU A CA 1
ATOM 748 C C . LEU A 1 93 ? -4.288 -8.504 6.913 1.00 95.06 93 LEU A C 1
ATOM 750 O O . LEU A 1 93 ? -4.836 -9.300 6.158 1.00 95.06 93 LEU A O 1
ATOM 754 N N . HIS A 1 94 ? -4.584 -8.428 8.207 1.00 95.00 94 HIS A N 1
ATOM 755 C CA . HIS A 1 94 ? -5.688 -9.146 8.832 1.00 95.00 94 HIS A CA 1
ATOM 756 C C . HIS A 1 94 ? -6.571 -8.190 9.625 1.00 95.00 94 HIS A C 1
ATOM 758 O O . HIS A 1 94 ? -6.091 -7.248 10.261 1.00 95.00 94 HIS A O 1
ATOM 764 N N . SER A 1 95 ? -7.879 -8.435 9.580 1.00 93.50 95 SER A N 1
ATOM 765 C CA . SER A 1 95 ? -8.856 -7.678 10.354 1.00 93.50 95 SER A CA 1
ATOM 766 C C . SER A 1 95 ? -9.151 -8.404 11.656 1.00 93.50 95 SER A C 1
ATOM 768 O O . SER A 1 95 ? -9.564 -9.559 11.647 1.00 93.50 95 SER A O 1
ATOM 770 N N . GLN A 1 96 ? -8.978 -7.716 12.779 1.00 91.88 96 GLN A N 1
ATOM 771 C CA . GLN A 1 96 ? -9.464 -8.186 14.065 1.00 91.88 96 GLN A CA 1
ATOM 772 C C . GLN A 1 96 ? -10.749 -7.420 14.414 1.00 91.88 96 GLN A C 1
ATOM 774 O O . GLN A 1 96 ? -10.678 -6.200 14.628 1.00 91.88 96 GLN A O 1
ATOM 779 N N . PRO A 1 97 ? -11.913 -8.100 14.477 1.00 87.62 97 PRO A N 1
ATOM 780 C CA . PRO A 1 97 ? -13.195 -7.465 14.767 1.00 87.62 97 PRO A CA 1
ATOM 781 C C . PRO A 1 97 ? -13.127 -6.580 16.016 1.00 87.62 97 PRO A C 1
ATOM 783 O O . PRO A 1 97 ? -12.574 -6.971 17.042 1.00 87.62 97 PRO A O 1
ATOM 786 N N . GLY A 1 98 ? -13.623 -5.346 15.901 1.00 86.25 98 GLY A N 1
ATOM 787 C CA . GLY A 1 98 ? -13.616 -4.352 16.981 1.00 86.25 98 GLY A CA 1
ATOM 788 C C . GLY A 1 98 ? -12.249 -3.747 17.335 1.00 86.25 98 GLY A C 1
ATOM 789 O O . GLY A 1 98 ? -12.211 -2.748 18.048 1.00 86.25 98 GLY A O 1
ATOM 790 N N . LYS A 1 99 ? -11.126 -4.285 16.834 1.00 87.00 99 LYS A N 1
ATOM 791 C CA . LYS A 1 99 ? -9.775 -3.798 17.181 1.00 87.00 99 LYS A CA 1
ATOM 792 C C . LYS A 1 99 ? -9.071 -3.073 16.038 1.00 87.00 99 LYS A C 1
ATOM 794 O O . LYS A 1 99 ? -8.356 -2.100 16.293 1.00 87.00 99 LYS A O 1
ATOM 799 N N . GLY A 1 100 ? -9.302 -3.485 14.792 1.00 91.19 100 GLY A N 1
ATOM 800 C CA . GLY A 1 100 ? -8.764 -2.823 13.600 1.00 91.19 100 GLY A CA 1
ATOM 801 C C . GLY A 1 100 ? -8.023 -3.778 12.670 1.00 91.19 100 GLY A C 1
ATOM 802 O O . GLY A 1 100 ? -8.364 -4.954 12.586 1.00 91.19 100 GLY A O 1
ATOM 803 N N . TYR A 1 101 ? -7.032 -3.253 11.952 1.00 94.50 101 TYR A N 1
ATOM 804 C CA . TYR A 1 101 ? -6.253 -3.993 10.962 1.00 94.50 101 TYR A CA 1
ATOM 805 C C . TYR A 1 101 ? -4.790 -4.082 11.392 1.00 94.50 101 TYR A C 1
ATOM 807 O O . TYR A 1 101 ? -4.247 -3.116 11.935 1.00 94.50 101 TYR A O 1
ATOM 815 N N . TYR A 1 102 ? -4.170 -5.230 11.138 1.00 95.31 102 TYR A N 1
ATOM 816 C CA . TYR A 1 102 ? -2.818 -5.550 11.591 1.00 95.31 102 TYR A CA 1
ATOM 817 C C . TYR A 1 102 ? -2.000 -6.199 10.478 1.00 95.31 102 TYR A C 1
ATOM 819 O O . TYR A 1 102 ? -2.551 -6.951 9.671 1.00 95.31 102 TYR A O 1
AT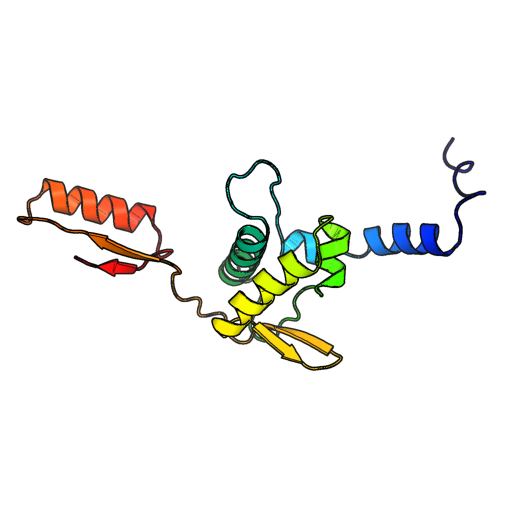OM 827 N N . ILE A 1 103 ? -0.694 -5.926 10.459 1.00 95.56 103 ILE A N 1
ATOM 828 C CA . ILE A 1 103 ? 0.253 -6.549 9.526 1.00 95.56 103 ILE A CA 1
ATOM 829 C C . ILE A 1 103 ? 0.494 -8.005 9.931 1.00 95.56 103 ILE A C 1
ATOM 831 O O . ILE A 1 103 ? 0.923 -8.280 11.052 1.00 95.56 103 ILE A O 1
ATOM 835 N N . VAL A 1 104 ? 0.248 -8.942 9.020 1.00 93.56 104 VAL A N 1
ATOM 836 C CA . VAL A 1 104 ? 0.438 -10.387 9.250 1.00 93.56 104 VAL A CA 1
ATOM 837 C C . VAL A 1 104 ? 1.765 -10.867 8.691 1.00 93.56 104 VAL A C 1
ATOM 839 O O . VAL A 1 104 ? 2.460 -11.651 9.340 1.00 93.56 104 VAL A O 1
ATOM 842 N N . THR A 1 105 ? 2.122 -10.388 7.503 1.00 89.94 105 THR A N 1
ATOM 843 C CA . THR A 1 105 ? 3.387 -10.700 6.850 1.00 89.94 105 THR A CA 1
ATOM 844 C C . THR A 1 105 ? 4.064 -9.430 6.361 1.00 89.94 105 THR A C 1
ATOM 846 O O . THR A 1 105 ? 3.412 -8.459 5.977 1.00 89.94 105 THR A O 1
ATOM 849 N N . THR A 1 106 ? 5.390 -9.449 6.410 1.00 85.25 106 THR A N 1
ATOM 850 C CA . THR A 1 106 ? 6.260 -8.443 5.794 1.00 85.25 106 THR A CA 1
ATOM 851 C C . THR A 1 106 ? 6.969 -8.987 4.556 1.00 85.25 106 THR A C 1
ATOM 853 O O . THR A 1 106 ? 7.726 -8.263 3.918 1.00 85.25 106 THR A O 1
ATOM 856 N N . GLU A 1 107 ? 6.739 -10.257 4.224 1.00 81.56 107 GLU A N 1
ATOM 857 C CA . GLU A 1 107 ? 7.209 -10.889 2.996 1.00 81.56 107 GLU A CA 1
ATOM 858 C C . GLU A 1 107 ? 6.248 -10.487 1.878 1.00 81.56 107 GLU A C 1
ATOM 860 O O . GLU A 1 107 ? 5.184 -11.079 1.696 1.00 81.56 107 GLU A O 1
ATOM 865 N N . ILE A 1 108 ? 6.581 -9.395 1.194 1.00 76.75 108 ILE A N 1
ATOM 866 C CA . ILE A 1 108 ? 5.792 -8.881 0.078 1.00 76.75 108 ILE A CA 1
ATOM 867 C C . ILE A 1 108 ? 6.296 -9.569 -1.183 1.00 76.75 108 ILE A C 1
ATOM 869 O O . ILE A 1 108 ? 7.447 -9.380 -1.573 1.00 76.75 108 ILE A O 1
ATOM 873 N N . GLN A 1 109 ? 5.437 -10.366 -1.815 1.00 70.44 109 GLN A N 1
ATOM 874 C CA . GLN A 1 109 ? 5.719 -10.863 -3.155 1.00 70.44 109 GLN A CA 1
ATOM 875 C C . GLN A 1 109 ? 5.565 -9.722 -4.177 1.00 70.44 109 GLN A C 1
ATOM 877 O O . GLN A 1 109 ? 4.669 -8.884 -4.007 1.00 70.44 109 GLN A O 1
ATOM 882 N N . PRO A 1 110 ? 6.418 -9.671 -5.215 1.00 66.81 110 PRO A N 1
ATOM 883 C CA . PRO A 1 110 ? 6.314 -8.685 -6.289 1.00 66.81 110 PRO A CA 1
ATOM 884 C C . PRO A 1 110 ? 4.923 -8.698 -6.939 1.00 66.81 110 PRO A C 1
ATOM 886 O O . PRO A 1 110 ? 4.316 -9.758 -7.072 1.00 66.81 110 PRO A O 1
ATOM 889 N N . GLU A 1 111 ? 4.399 -7.528 -7.323 1.00 66.81 111 GLU A N 1
ATOM 890 C CA . GLU A 1 111 ? 3.035 -7.434 -7.881 1.00 66.81 111 GLU A CA 1
ATOM 891 C C . GLU A 1 111 ? 2.952 -7.866 -9.342 1.00 66.81 111 GLU A C 1
ATOM 893 O O . GLU A 1 111 ? 1.874 -8.224 -9.815 1.00 66.81 111 GLU A O 1
ATOM 898 N N . GLU A 1 112 ? 4.069 -7.782 -10.060 1.00 73.69 112 GLU A N 1
ATOM 899 C CA . GLU A 1 112 ? 4.084 -7.925 -11.507 1.00 73.69 112 GLU A CA 1
ATOM 900 C C . GLU A 1 112 ? 5.003 -9.063 -11.923 1.00 73.69 112 GLU A C 1
ATOM 902 O O . GLU A 1 112 ? 6.169 -9.114 -11.533 1.00 73.69 112 GLU A O 1
ATOM 907 N N . ASN A 1 113 ? 4.450 -9.964 -12.731 1.00 76.69 113 ASN A N 1
ATOM 908 C CA . ASN A 1 113 ? 5.213 -10.956 -13.468 1.00 76.69 113 ASN A CA 1
ATOM 909 C C . ASN A 1 113 ? 5.372 -10.411 -14.884 1.00 76.69 113 ASN A C 1
ATOM 911 O O . ASN A 1 113 ? 4.386 -10.235 -15.604 1.00 76.69 113 ASN A O 1
ATOM 915 N N . ILE A 1 114 ? 6.601 -10.092 -15.256 1.00 83.31 114 ILE A N 1
ATOM 916 C CA . ILE A 1 114 ? 6.949 -9.567 -16.568 1.00 83.31 114 ILE A CA 1
ATOM 917 C C . ILE A 1 114 ? 7.550 -10.720 -17.351 1.00 83.31 114 ILE A C 1
ATOM 919 O O . ILE A 1 114 ? 8.601 -11.236 -16.994 1.00 83.31 114 ILE A O 1
ATOM 923 N N . PHE A 1 115 ? 6.884 -11.113 -18.427 1.00 85.19 115 PHE A N 1
ATOM 924 C CA . PHE A 1 115 ? 7.421 -12.105 -19.343 1.00 85.19 115 PHE A CA 1
ATOM 925 C C . PHE A 1 115 ? 8.108 -11.398 -20.512 1.00 85.19 115 PHE A C 1
ATOM 927 O O . PHE A 1 115 ? 7.490 -10.563 -21.183 1.00 85.19 115 PHE A O 1
ATOM 934 N N . VAL A 1 116 ? 9.387 -11.693 -20.731 1.00 85.81 116 VAL A N 1
ATOM 935 C CA . VAL A 1 116 ? 10.222 -11.055 -21.751 1.00 85.81 116 VAL A CA 1
ATOM 936 C C . VAL A 1 116 ? 10.507 -12.049 -22.866 1.00 85.81 116 VAL A C 1
ATOM 938 O O . VAL A 1 116 ? 11.345 -12.929 -22.740 1.00 85.81 116 VAL A O 1
ATOM 941 N N . LEU A 1 117 ? 9.835 -11.857 -23.997 1.00 88.50 117 LEU A N 1
ATOM 942 C CA . LEU A 1 117 ? 9.997 -12.697 -25.179 1.00 88.50 117 LEU A CA 1
ATOM 943 C C . LEU A 1 117 ? 11.187 -12.240 -26.031 1.00 88.50 117 LEU A C 1
ATOM 945 O O . LEU A 1 117 ? 11.161 -11.154 -26.617 1.00 88.50 117 LEU A O 1
ATOM 949 N N . PHE A 1 118 ? 12.192 -13.105 -26.161 1.00 86.56 118 PHE A N 1
ATOM 950 C CA . PHE A 1 118 ? 13.291 -12.959 -27.117 1.00 86.56 118 PHE A CA 1
ATOM 951 C C . PHE A 1 118 ? 13.236 -14.081 -28.162 1.00 86.56 118 PHE A C 1
ATOM 953 O O . PHE A 1 118 ? 13.010 -15.231 -27.803 1.00 86.56 118 PHE A O 1
ATOM 960 N N . ASP A 1 119 ? 13.452 -13.770 -29.448 1.00 84.62 119 ASP A N 1
ATOM 961 C CA . ASP A 1 119 ? 13.518 -14.812 -30.492 1.00 84.62 119 ASP A CA 1
ATOM 962 C C . ASP A 1 119 ? 14.819 -15.639 -30.412 1.00 84.62 119 ASP A C 1
ATOM 964 O O . ASP A 1 119 ? 14.789 -16.854 -30.555 1.00 84.62 119 ASP A O 1
ATOM 968 N N . GLU A 1 120 ? 15.941 -14.984 -30.103 1.00 84.06 120 GLU A N 1
ATOM 969 C CA . GLU A 1 120 ? 17.276 -15.545 -29.863 1.00 84.06 120 GLU A CA 1
ATOM 970 C C . GLU A 1 120 ? 18.014 -14.702 -28.809 1.00 84.06 120 GLU A C 1
ATOM 972 O O . GLU A 1 120 ? 17.923 -13.472 -28.829 1.00 84.06 120 GLU A O 1
ATOM 977 N N . LEU A 1 121 ? 18.769 -15.313 -27.894 1.00 79.81 121 LEU A N 1
ATOM 978 C CA . LEU A 1 121 ? 19.579 -14.563 -26.924 1.00 79.81 121 LEU A CA 1
ATOM 979 C C . LEU A 1 121 ? 20.887 -14.086 -27.572 1.00 79.81 121 LEU A C 1
ATOM 981 O O . LEU A 1 121 ? 21.642 -14.874 -28.135 1.00 79.81 121 LEU A O 1
ATOM 985 N N . ASN A 1 122 ? 21.152 -12.781 -27.489 1.00 90.19 122 ASN A N 1
ATOM 986 C CA . ASN A 1 122 ? 22.407 -12.163 -27.917 1.00 90.19 122 ASN A CA 1
ATOM 987 C C . ASN A 1 122 ? 22.888 -11.150 -26.867 1.00 90.19 122 ASN A C 1
ATOM 989 O O . ASN A 1 122 ? 22.116 -10.742 -26.000 1.00 90.19 122 ASN A O 1
ATOM 993 N N . ALA A 1 123 ? 24.146 -10.712 -26.974 1.00 88.94 123 ALA A N 1
ATOM 994 C CA . ALA A 1 123 ? 24.767 -9.814 -25.994 1.00 88.94 123 ALA A CA 1
ATOM 995 C C . ALA A 1 123 ? 23.945 -8.533 -25.732 1.00 88.94 123 ALA A C 1
ATOM 997 O O . ALA A 1 123 ? 23.801 -8.105 -24.594 1.00 88.94 123 ALA A O 1
ATOM 998 N N . PHE A 1 124 ? 23.318 -7.964 -26.768 1.00 90.69 124 PHE A N 1
ATOM 999 C CA . PHE A 1 124 ? 22.462 -6.784 -26.615 1.00 90.69 124 PHE A CA 1
ATOM 1000 C C . PHE A 1 124 ? 21.193 -7.069 -25.792 1.00 90.69 124 PHE A C 1
ATOM 1002 O O . PHE A 1 124 ? 20.786 -6.252 -24.965 1.00 90.69 124 PHE A O 1
ATOM 1009 N N . LYS A 1 125 ? 20.549 -8.221 -26.008 1.00 89.44 125 LYS A N 1
ATOM 1010 C CA . LYS A 1 125 ? 19.349 -8.631 -25.261 1.00 89.44 125 LYS A CA 1
ATOM 1011 C C . LYS A 1 125 ? 19.679 -8.993 -23.814 1.00 89.44 125 LYS A C 1
ATOM 1013 O O . LYS A 1 125 ? 18.879 -8.689 -22.935 1.00 89.44 125 LYS A O 1
ATOM 1018 N N . GLU A 1 126 ? 20.854 -9.564 -23.558 1.00 87.88 126 GLU A N 1
ATOM 1019 C CA . GLU A 1 126 ? 21.355 -9.776 -22.194 1.00 87.88 126 GLU A CA 1
ATOM 1020 C C . GLU A 1 126 ? 21.568 -8.445 -21.464 1.00 87.88 126 GLU A C 1
ATOM 1022 O O . GLU A 1 126 ? 21.095 -8.282 -20.338 1.00 87.88 126 GLU A O 1
ATOM 1027 N N . ASP A 1 127 ? 22.192 -7.460 -22.116 1.00 91.00 127 ASP A N 1
ATOM 1028 C CA . ASP A 1 127 ? 22.361 -6.116 -21.553 1.00 91.00 127 ASP A CA 1
ATOM 1029 C C . ASP A 1 127 ? 21.009 -5.449 -21.257 1.00 91.00 127 ASP A C 1
ATOM 1031 O O . ASP A 1 127 ? 20.814 -4.859 -20.188 1.00 91.00 127 ASP A O 1
ATOM 1035 N N . LEU A 1 128 ? 20.042 -5.580 -22.172 1.00 89.44 128 LEU A N 1
ATOM 1036 C CA . LEU A 1 128 ? 18.684 -5.072 -21.987 1.00 89.44 128 LEU A CA 1
ATOM 1037 C C . LEU A 1 128 ? 17.973 -5.763 -20.816 1.00 89.44 128 LEU A C 1
ATOM 1039 O O . LEU A 1 128 ? 17.384 -5.078 -19.978 1.00 89.44 128 LEU A O 1
ATOM 1043 N N . TYR A 1 129 ? 18.047 -7.094 -20.738 1.00 89.06 129 TYR A N 1
ATOM 1044 C CA . TYR A 1 129 ? 17.479 -7.877 -19.643 1.00 89.06 129 TYR A CA 1
ATOM 1045 C C . TYR A 1 129 ? 18.089 -7.448 -18.307 1.00 89.06 129 TYR A C 1
ATOM 1047 O O . TYR A 1 129 ? 17.365 -7.059 -17.395 1.00 89.06 129 TYR A O 1
ATOM 1055 N N . ASN A 1 130 ? 19.416 -7.392 -18.206 1.00 89.62 130 ASN A N 1
ATOM 1056 C CA . ASN A 1 130 ? 20.106 -6.991 -16.980 1.00 89.62 130 ASN A CA 1
ATOM 1057 C C . ASN A 1 130 ? 19.766 -5.551 -16.566 1.00 89.62 130 ASN A C 1
ATOM 1059 O O . ASN A 1 130 ? 19.542 -5.279 -15.380 1.00 89.62 130 ASN A O 1
ATOM 1063 N N . SER A 1 131 ? 19.670 -4.631 -17.528 1.00 90.56 131 SER A N 1
ATOM 1064 C CA . SER A 1 131 ? 19.241 -3.250 -17.282 1.00 90.56 131 SER A CA 1
ATOM 1065 C C . SER A 1 131 ? 17.789 -3.177 -16.792 1.00 90.56 131 SER A C 1
ATOM 1067 O O . SER A 1 131 ? 17.480 -2.432 -15.852 1.00 90.56 131 SER A O 1
ATOM 1069 N N . LEU A 1 132 ? 16.903 -4.005 -17.356 1.00 88.25 132 LEU A N 1
ATOM 1070 C CA . LEU A 1 132 ? 15.512 -4.146 -16.930 1.00 88.25 132 LEU A CA 1
ATOM 1071 C C . LEU A 1 132 ? 15.414 -4.690 -15.496 1.00 88.25 132 LEU A C 1
ATOM 1073 O O . LEU A 1 132 ? 14.792 -4.040 -14.653 1.00 88.25 132 LEU A O 1
ATOM 1077 N N . ILE A 1 133 ? 16.079 -5.810 -15.183 1.00 87.19 133 ILE A N 1
ATOM 1078 C CA . ILE A 1 133 ? 16.125 -6.380 -13.823 1.00 87.19 133 ILE A CA 1
ATOM 1079 C C . ILE A 1 133 ? 16.626 -5.334 -12.821 1.00 87.19 133 ILE A C 1
ATOM 1081 O O . ILE A 1 133 ? 16.016 -5.110 -11.769 1.00 87.19 133 ILE A O 1
ATOM 1085 N N . THR A 1 134 ? 17.705 -4.635 -13.176 1.00 87.38 134 THR A N 1
ATOM 1086 C CA . THR A 1 134 ? 18.308 -3.596 -12.332 1.00 87.38 134 THR A CA 1
ATOM 1087 C C . THR A 1 134 ? 17.344 -2.432 -12.087 1.00 87.38 134 THR A C 1
ATOM 1089 O O . THR A 1 134 ? 17.267 -1.909 -10.970 1.00 87.38 134 THR A O 1
ATOM 1092 N N . SER A 1 135 ? 16.573 -2.036 -13.101 1.00 84.75 135 SER A N 1
ATOM 1093 C CA . SER A 1 135 ? 15.592 -0.946 -13.010 1.00 84.75 135 SER A CA 1
ATOM 1094 C C . SER A 1 135 ? 14.378 -1.316 -12.152 1.00 84.75 135 SER A C 1
ATOM 1096 O O . SER A 1 135 ? 13.852 -0.467 -11.424 1.00 84.75 135 SER A O 1
ATOM 1098 N N . LEU A 1 136 ? 13.962 -2.585 -12.187 1.00 84.06 136 LEU A N 1
ATOM 1099 C CA . LEU A 1 136 ? 12.810 -3.098 -11.443 1.00 84.06 136 LEU A CA 1
ATOM 1100 C C . LEU A 1 136 ? 13.102 -3.322 -9.953 1.00 84.06 136 LEU A C 1
ATOM 1102 O O . LEU A 1 136 ? 12.170 -3.275 -9.151 1.00 84.06 136 LEU A O 1
ATOM 1106 N N . LYS A 1 137 ? 14.369 -3.499 -9.547 1.00 74.81 137 LYS A N 1
ATOM 1107 C CA . LYS A 1 137 ? 14.800 -3.580 -8.130 1.00 74.81 137 LYS A CA 1
ATOM 1108 C C . LYS A 1 137 ? 13.981 -4.568 -7.279 1.00 74.81 137 LYS A C 1
ATOM 1110 O O . LYS A 1 137 ? 13.678 -4.279 -6.124 1.00 74.81 137 LYS A O 1
ATOM 1115 N N . GLY A 1 138 ? 13.579 -5.702 -7.856 1.00 67.81 138 GLY A N 1
ATOM 1116 C CA . GLY A 1 138 ? 12.776 -6.724 -7.169 1.00 67.81 138 GLY A CA 1
ATOM 1117 C C . GLY A 1 138 ? 11.292 -6.381 -6.983 1.00 67.81 138 GLY A C 1
ATOM 1118 O O . GLY A 1 138 ? 10.598 -7.086 -6.261 1.00 67.81 138 GLY A O 1
ATOM 1119 N N . LYS A 1 139 ? 10.784 -5.320 -7.624 1.00 67.94 139 LYS A N 1
ATOM 1120 C CA . LYS A 1 139 ? 9.346 -4.979 -7.635 1.00 67.94 139 LYS A CA 1
ATOM 1121 C C . LYS A 1 139 ? 8.516 -5.841 -8.583 1.00 67.94 139 LYS A C 1
ATOM 1123 O O . LYS A 1 139 ? 7.291 -5.826 -8.491 1.00 67.94 139 LYS A O 1
ATOM 1128 N N . ALA A 1 140 ? 9.185 -6.565 -9.472 1.00 77.12 140 ALA A N 1
ATOM 1129 C CA . ALA A 1 140 ? 8.589 -7.493 -10.412 1.00 77.12 140 ALA A CA 1
ATOM 1130 C C . ALA A 1 140 ? 9.454 -8.754 -10.503 1.00 77.12 140 ALA A C 1
ATOM 1132 O O . ALA A 1 140 ? 10.678 -8.678 -10.351 1.00 77.12 140 ALA A O 1
ATOM 1133 N N . ILE A 1 141 ? 8.806 -9.889 -10.743 1.00 76.94 141 ILE A N 1
ATOM 1134 C CA . ILE A 1 141 ? 9.457 -11.120 -11.193 1.00 76.94 141 ILE A CA 1
ATOM 1135 C C . ILE A 1 141 ? 9.548 -11.011 -12.710 1.00 76.94 141 ILE A C 1
ATOM 1137 O O . ILE A 1 141 ? 8.580 -10.604 -13.351 1.00 76.94 141 ILE A O 1
ATOM 1141 N N . VAL A 1 142 ? 10.714 -11.303 -13.278 1.00 81.69 142 VAL A N 1
ATOM 1142 C CA . VAL A 1 142 ? 10.913 -11.258 -14.725 1.00 81.69 142 VAL A CA 1
ATOM 1143 C C . VAL A 1 142 ? 11.339 -12.634 -15.193 1.00 81.69 142 VAL A C 1
ATOM 1145 O O . VAL A 1 142 ? 12.361 -13.141 -14.736 1.00 81.69 142 VAL A O 1
ATOM 1148 N N . ASP A 1 143 ? 10.555 -13.191 -16.103 1.00 80.81 143 ASP A N 1
ATOM 1149 C CA . ASP A 1 143 ? 10.774 -14.495 -16.715 1.00 80.81 143 ASP A CA 1
ATOM 1150 C C . ASP A 1 143 ? 11.070 -14.305 -18.215 1.00 80.81 143 ASP A C 1
ATOM 1152 O O . ASP A 1 143 ? 10.643 -13.308 -18.809 1.00 80.81 143 ASP A O 1
ATOM 1156 N N . ILE A 1 144 ? 11.814 -15.239 -18.816 1.00 78.56 144 ILE A N 1
ATOM 1157 C CA . ILE A 1 144 ? 12.175 -15.271 -20.250 1.00 78.56 144 ILE A CA 1
ATOM 1158 C C . ILE A 1 144 ? 11.460 -16.442 -20.923 1.00 78.56 144 ILE A C 1
ATOM 1160 O O . ILE A 1 144 ? 11.402 -17.519 -20.285 1.00 78.56 144 ILE A O 1
#

Secondary structure (DSSP, 8-state):
--TTGGGG--HHHHHHHHHHTT-HHHHHH----TTSSS-HHHHHHHHHHHHHHTTSS-TTPEEPPHHHHHHHHT--HHHHHHHHHHHHHTTSEEEETTTEEEE-------SEEEE---SS--HHHHHHHHHHHHHHTTSEEEE-

pLDDT: mean 82.36, std 14.55, range [40.91, 96.88]